Protein AF-A0A9N8ZPR5-F1 (afdb_monomer)

InterPro domains:
  IPR036910 High mobility group box domain superfamily [SSF47095] (45-96)

Mean predicted aligned error: 6.82 Å

Nearest PDB structures (foldseek):
  6e6y-assembly2_B  TM=3.850E-01  e=8.273E+00  Saccharothrix syringae
  5jsb-assembly1_B  TM=2.226E-01  e=1.882E+00  synthetic construct
  3lhp-assembly1_S  TM=2.292E-01  e=4.386E+00  synthetic construct

Secondary structure (DSSP, 8-state):
---HHHHHHHS-HHHHTSHHHHHHHHHHHHHTTGGGS--SS-HHHHHHHHHHHHHHHHHHHTT---HHHHHHHHHHHHHHS-HHHHHHHHHHHHHHHHTT-

Radius of gyration: 13.67 Å; Cα contacts (8 Å, |Δi|>4): 74; chains: 1; bounding box: 33×26×39 Å

Structure (mmCIF, N/CA/C/O backbone):
data_AF-A0A9N8ZPR5-F1
#
_entry.id   AF-A0A9N8ZPR5-F1
#
loop_
_atom_site.group_PDB
_atom_site.id
_atom_site.type_symbol
_atom_site.label_atom_id
_atom_site.label_alt_id
_atom_site.label_comp_id
_atom_site.label_asym_id
_atom_site.label_entity_id
_atom_site.label_seq_id
_atom_site.pdbx_PDB_ins_code
_atom_site.Cartn_x
_atom_site.Cartn_y
_atom_site.Cartn_z
_atom_site.occupancy
_atom_site.B_iso_or_equiv
_atom_site.auth_seq_id
_atom_site.auth_comp_id
_atom_site.auth_asym_id
_atom_site.auth_atom_id
_atom_site.pdbx_PDB_model_num
ATOM 1 N N . MET A 1 1 ? -7.514 3.020 14.708 1.00 67.00 1 MET A N 1
ATOM 2 C CA . MET A 1 1 ? -8.032 1.636 14.828 1.00 67.00 1 MET A CA 1
ATOM 3 C C . MET A 1 1 ? -7.080 0.845 15.714 1.00 67.00 1 MET A C 1
ATOM 5 O O . MET A 1 1 ? -5.880 1.049 15.613 1.00 67.00 1 MET A O 1
ATOM 9 N N . ASN A 1 2 ? -7.576 -0.040 16.585 1.00 75.69 2 ASN A N 1
ATOM 10 C CA . ASN A 1 2 ? -6.699 -0.788 17.508 1.00 75.69 2 ASN A CA 1
ATOM 11 C C . ASN A 1 2 ? -6.369 -2.212 17.031 1.00 75.69 2 ASN A C 1
ATOM 13 O O . ASN A 1 2 ? -5.441 -2.824 17.556 1.00 75.69 2 ASN A O 1
ATOM 17 N N . ASP A 1 3 ? -7.086 -2.726 16.026 1.00 87.19 3 ASP A N 1
ATOM 18 C CA . ASP A 1 3 ? -6.912 -4.086 15.514 1.00 87.19 3 ASP A CA 1
ATOM 19 C C . ASP A 1 3 ? -6.440 -4.119 14.050 1.00 87.19 3 ASP A C 1
ATOM 21 O O . ASP A 1 3 ? -6.865 -3.329 13.202 1.00 87.19 3 ASP A O 1
ATOM 25 N N . LEU A 1 4 ? -5.555 -5.076 13.751 1.00 87.75 4 LEU A N 1
ATOM 26 C CA . LEU A 1 4 ? -4.980 -5.270 12.420 1.00 87.75 4 LEU A CA 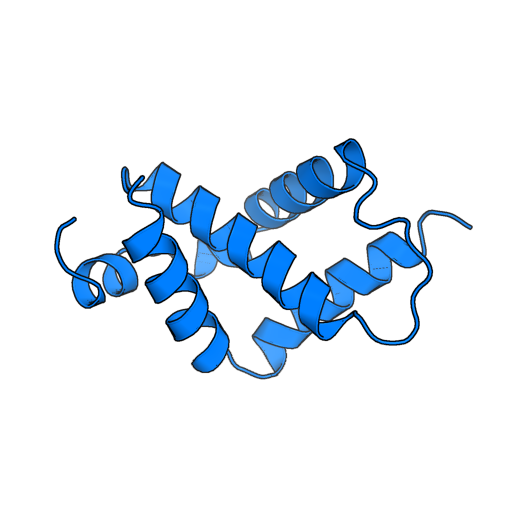1
ATOM 27 C C . LEU A 1 4 ? -6.014 -5.781 11.408 1.00 87.75 4 LEU A C 1
ATOM 29 O O . LEU A 1 4 ? -5.932 -5.414 10.239 1.00 87.75 4 LEU A O 1
ATOM 33 N N . ASN A 1 5 ? -6.953 -6.641 11.809 1.00 88.62 5 ASN A N 1
ATOM 34 C CA . ASN A 1 5 ? -7.961 -7.171 10.891 1.00 88.62 5 ASN A CA 1
ATOM 35 C C . ASN A 1 5 ? -8.978 -6.090 10.522 1.00 88.62 5 ASN A C 1
ATOM 37 O O . ASN A 1 5 ? -9.336 -5.989 9.353 1.00 88.62 5 ASN A O 1
ATOM 41 N N . THR A 1 6 ? -9.359 -5.232 11.474 1.00 90.31 6 THR A N 1
ATOM 42 C CA . THR A 1 6 ? -10.179 -4.043 11.189 1.00 90.31 6 THR A CA 1
ATOM 43 C C . THR A 1 6 ? -9.491 -3.119 10.186 1.00 90.31 6 THR A C 1
ATOM 45 O O . THR A 1 6 ? -10.107 -2.723 9.201 1.00 90.31 6 THR A O 1
ATOM 48 N N . LEU A 1 7 ? -8.197 -2.831 10.378 1.00 89.56 7 LEU A N 1
ATOM 49 C CA . LEU A 1 7 ? -7.438 -2.015 9.428 1.00 89.56 7 LEU A CA 1
ATOM 50 C C . LEU A 1 7 ? -7.416 -2.646 8.028 1.00 89.56 7 LEU A C 1
ATOM 52 O O . LEU A 1 7 ? -7.668 -1.968 7.039 1.00 89.56 7 LEU A O 1
ATOM 56 N N . LEU A 1 8 ? -7.166 -3.953 7.938 1.00 90.06 8 LEU A N 1
ATOM 57 C CA . LEU A 1 8 ? -7.149 -4.668 6.660 1.00 90.06 8 LEU A CA 1
ATOM 58 C C . LEU A 1 8 ? -8.511 -4.692 5.959 1.00 90.06 8 LEU A C 1
ATOM 60 O O . LEU A 1 8 ? -8.537 -4.656 4.733 1.00 90.06 8 LEU A O 1
ATOM 64 N N . GLY A 1 9 ? -9.610 -4.758 6.714 1.00 89.12 9 GLY A N 1
ATOM 65 C CA . GLY A 1 9 ? -10.968 -4.702 6.170 1.00 89.12 9 GLY A CA 1
ATOM 66 C C . GLY A 1 9 ? -11.355 -3.320 5.639 1.00 89.12 9 GLY A C 1
ATOM 67 O O . GLY A 1 9 ? -12.143 -3.232 4.704 1.00 89.12 9 GLY A O 1
ATOM 68 N N . ASN A 1 10 ? -10.766 -2.258 6.193 1.00 89.88 10 ASN A N 1
ATOM 69 C CA . ASN A 1 10 ? -11.073 -0.874 5.825 1.00 89.88 10 ASN A CA 1
ATOM 70 C C . ASN A 1 10 ? -10.184 -0.312 4.702 1.00 89.88 10 ASN A C 1
ATOM 72 O O . ASN A 1 10 ? -10.525 0.715 4.118 1.00 89.88 10 ASN A O 1
ATOM 76 N N . ILE A 1 11 ? -9.055 -0.958 4.391 1.00 89.88 11 ILE A N 1
ATOM 77 C CA . ILE A 1 11 ? -8.179 -0.555 3.281 1.00 89.88 11 ILE A CA 1
ATOM 78 C C . ILE A 1 11 ? -8.894 -0.794 1.948 1.00 89.88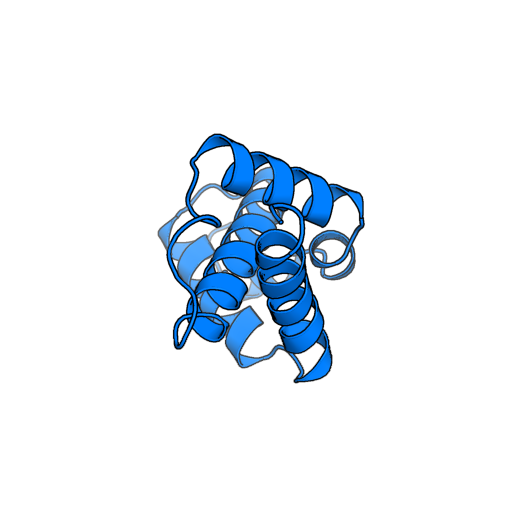 11 ILE A C 1
ATOM 80 O O . ILE A 1 11 ? -9.193 -1.935 1.580 1.00 89.88 11 ILE A O 1
ATOM 84 N N . ASN A 1 12 ? -9.097 0.273 1.173 1.00 88.12 12 ASN A N 1
ATOM 85 C CA . ASN A 1 12 ? -9.644 0.158 -0.168 1.00 88.12 12 ASN A CA 1
ATOM 86 C C . ASN A 1 12 ? -8.571 -0.352 -1.140 1.00 88.12 12 ASN A C 1
ATOM 88 O O . ASN A 1 12 ? -7.715 0.395 -1.612 1.00 88.12 12 ASN A O 1
ATOM 92 N N . ARG A 1 13 ? -8.641 -1.636 -1.500 1.00 85.31 13 ARG A N 1
ATOM 93 C CA . ARG A 1 13 ? -7.728 -2.226 -2.492 1.00 85.31 13 ARG A CA 1
ATOM 94 C C . ARG A 1 13 ? -7.796 -1.543 -3.856 1.00 85.31 13 ARG A C 1
ATOM 96 O O . ARG A 1 13 ? -6.766 -1.453 -4.512 1.00 85.31 13 ARG A O 1
ATOM 103 N N . ASN A 1 14 ? -8.952 -1.017 -4.258 1.00 85.88 14 ASN A N 1
ATOM 104 C CA . ASN A 1 14 ? -9.079 -0.311 -5.534 1.00 85.88 14 ASN A CA 1
ATOM 105 C C . ASN A 1 14 ? -8.310 1.014 -5.523 1.00 85.88 14 ASN A C 1
ATOM 107 O O . ASN A 1 14 ? -7.805 1.426 -6.562 1.00 85.88 14 ASN A O 1
ATOM 111 N N . PHE A 1 15 ? -8.162 1.649 -4.354 1.00 84.88 15 PHE A N 1
ATOM 112 C CA . PHE A 1 15 ? -7.321 2.835 -4.219 1.00 84.88 15 PHE A CA 1
ATOM 113 C C . PHE A 1 15 ? -5.845 2.499 -4.451 1.00 84.88 15 PHE A C 1
ATOM 115 O O . PHE A 1 15 ? -5.176 3.222 -5.181 1.00 84.88 15 PHE A O 1
ATOM 122 N N . LEU A 1 16 ? -5.349 1.369 -3.925 1.00 83.69 16 LEU A N 1
ATOM 123 C CA . LEU A 1 16 ? -3.935 0.971 -4.045 1.00 83.69 16 LEU A CA 1
ATOM 124 C C . LEU A 1 16 ? -3.457 0.859 -5.503 1.00 83.69 16 LEU A C 1
ATOM 126 O O . LEU A 1 16 ? -2.292 1.136 -5.790 1.00 83.69 16 LEU A O 1
ATOM 130 N N . TYR A 1 17 ? -4.354 0.473 -6.410 1.00 80.81 17 TYR A N 1
ATOM 131 C CA . TYR A 1 17 ? -4.083 0.342 -7.846 1.00 80.81 17 TYR A CA 1
ATOM 132 C C . TYR A 1 17 ? -4.746 1.443 -8.679 1.00 80.81 17 TYR A C 1
ATOM 134 O O . TYR A 1 17 ? -4.785 1.347 -9.906 1.00 80.81 17 TYR A O 1
ATOM 142 N N . SER A 1 18 ? -5.279 2.480 -8.029 1.00 81.62 18 SER A N 1
ATOM 143 C CA . SER A 1 18 ? -5.862 3.617 -8.729 1.00 81.62 18 SER A CA 1
ATOM 144 C C . SER A 1 18 ? -4.765 4.439 -9.416 1.00 81.62 18 SER A C 1
ATOM 146 O O . SER A 1 18 ? -3.654 4.548 -8.883 1.00 81.62 18 SER A O 1
ATOM 148 N N . PRO A 1 19 ? -5.062 5.064 -10.570 1.00 77.94 19 PRO A N 1
ATOM 149 C CA . PRO A 1 19 ? -4.123 5.965 -11.231 1.00 77.94 19 PRO A CA 1
ATOM 150 C C . PRO A 1 19 ? -3.617 7.075 -10.303 1.00 77.94 19 PRO A C 1
ATOM 152 O O . PRO A 1 19 ? -2.428 7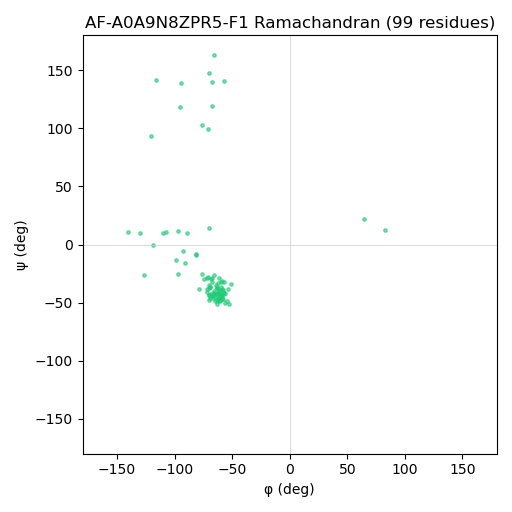.366 -10.311 1.00 77.94 19 PRO A O 1
ATOM 155 N N . GLN A 1 20 ? -4.493 7.615 -9.447 1.00 77.19 20 GLN A N 1
ATOM 156 C CA . GLN A 1 20 ? -4.164 8.680 -8.499 1.00 77.19 20 GLN A CA 1
ATOM 157 C C . GLN A 1 20 ? -3.119 8.239 -7.467 1.00 77.19 20 GLN A C 1
ATOM 159 O O . GLN A 1 20 ? -2.089 8.891 -7.320 1.00 77.19 20 GLN A O 1
ATOM 164 N N . ALA A 1 21 ? -3.339 7.103 -6.797 1.00 78.31 21 ALA A N 1
ATOM 165 C CA . ALA A 1 21 ? -2.372 6.589 -5.828 1.00 78.31 21 ALA A CA 1
ATOM 166 C C . ALA A 1 21 ? -1.030 6.278 -6.501 1.00 78.31 21 ALA A C 1
ATOM 168 O O . ALA A 1 21 ? 0.031 6.554 -5.947 1.00 78.31 21 ALA A O 1
ATOM 169 N N . ILE A 1 22 ? -1.066 5.724 -7.716 1.00 80.00 22 ILE A N 1
ATOM 170 C CA . ILE A 1 22 ? 0.138 5.443 -8.496 1.00 80.00 22 ILE A CA 1
ATOM 171 C C . ILE A 1 22 ? 0.888 6.741 -8.810 1.00 80.00 22 ILE A C 1
ATOM 173 O O . ILE A 1 22 ? 2.093 6.798 -8.584 1.00 80.00 22 ILE A O 1
ATOM 177 N N . GLU A 1 23 ? 0.206 7.779 -9.288 1.00 80.69 23 GLU A N 1
ATOM 178 C CA . GLU A 1 23 ? 0.808 9.071 -9.620 1.00 80.69 23 GLU A CA 1
ATOM 179 C C . GLU A 1 23 ? 1.438 9.749 -8.396 1.00 80.69 23 GLU A C 1
ATOM 181 O O . GLU A 1 23 ? 2.593 10.174 -8.454 1.00 80.69 23 GLU A O 1
ATOM 186 N N . GLU A 1 24 ? 0.745 9.763 -7.255 1.00 80.94 24 GLU A N 1
ATOM 187 C CA . GLU A 1 24 ? 1.277 10.287 -5.992 1.00 80.94 24 GLU A CA 1
ATOM 188 C C . GLU A 1 24 ? 2.529 9.530 -5.536 1.00 80.94 24 GLU A C 1
ATOM 190 O O . GLU A 1 24 ? 3.531 10.145 -5.149 1.00 80.94 24 GLU A O 1
ATOM 195 N N . VAL A 1 25 ? 2.514 8.195 -5.626 1.00 79.25 25 VAL A N 1
ATOM 196 C CA . VAL A 1 25 ? 3.691 7.379 -5.314 1.00 79.25 25 VAL A CA 1
ATOM 197 C C . VAL A 1 25 ? 4.833 7.728 -6.272 1.00 79.25 25 VAL A C 1
ATOM 199 O O . VAL A 1 25 ? 5.960 7.957 -5.837 1.00 79.25 25 VAL A O 1
ATOM 202 N N . LEU A 1 26 ? 4.573 7.805 -7.576 1.00 77.06 26 LEU A N 1
ATOM 203 C CA . LEU A 1 26 ? 5.606 8.126 -8.561 1.00 77.06 26 LEU A CA 1
ATOM 204 C C . LEU A 1 26 ? 6.222 9.510 -8.308 1.00 77.06 26 LEU A C 1
ATOM 206 O O . LEU A 1 26 ? 7.448 9.626 -8.266 1.00 77.06 26 LEU A O 1
ATOM 210 N N . ASN A 1 27 ? 5.401 10.528 -8.046 1.00 81.00 27 ASN A N 1
ATOM 211 C CA . ASN A 1 27 ? 5.854 11.881 -7.718 1.00 81.00 27 ASN A CA 1
ATOM 212 C C . ASN A 1 27 ? 6.722 11.901 -6.450 1.00 81.00 27 ASN A C 1
ATOM 214 O O . ASN A 1 27 ? 7.798 12.509 -6.434 1.00 81.00 27 ASN A O 1
ATOM 218 N N . HIS A 1 28 ? 6.320 11.169 -5.404 1.00 80.62 28 HIS A N 1
ATOM 219 C CA . HIS A 1 28 ? 7.099 11.066 -4.170 1.00 80.62 28 HIS A CA 1
ATOM 220 C C . HIS A 1 28 ? 8.486 10.464 -4.418 1.00 80.62 28 HIS A C 1
ATOM 222 O O . HIS A 1 28 ? 9.504 11.002 -3.978 1.00 80.62 28 HIS A O 1
ATOM 228 N N . PHE A 1 29 ? 8.549 9.350 -5.139 1.00 73.69 29 PHE A N 1
ATOM 229 C CA . PHE A 1 29 ? 9.807 8.646 -5.355 1.00 73.69 29 PHE A CA 1
ATOM 230 C C . PHE A 1 29 ? 10.731 9.355 -6.362 1.00 73.69 29 PHE A C 1
ATOM 232 O O . PHE A 1 29 ? 11.956 9.282 -6.206 1.00 73.69 29 PHE A O 1
ATOM 239 N N . ASN A 1 30 ? 10.164 10.080 -7.334 1.00 72.44 30 ASN A N 1
ATOM 240 C CA . ASN A 1 30 ? 10.905 10.935 -8.262 1.00 72.44 30 ASN A CA 1
ATOM 241 C C . ASN A 1 30 ? 11.537 12.130 -7.545 1.00 72.44 30 ASN A C 1
ATOM 243 O O . ASN A 1 30 ? 12.734 12.366 -7.706 1.00 72.44 30 ASN A O 1
ATOM 247 N N . SER A 1 31 ? 10.783 12.818 -6.679 1.00 75.94 31 SER A N 1
ATOM 248 C CA . SER A 1 31 ? 11.295 13.980 -5.932 1.00 75.94 31 SER A CA 1
ATOM 249 C C . SER A 1 31 ? 12.474 13.642 -5.014 1.00 75.94 31 SER A C 1
ATOM 251 O O . SER A 1 31 ? 13.344 14.478 -4.782 1.00 75.94 31 SER A O 1
ATOM 253 N N . ARG A 1 32 ? 12.547 12.404 -4.510 1.00 69.19 32 ARG A N 1
ATOM 254 C CA . ARG A 1 32 ? 13.636 11.967 -3.627 1.00 69.19 32 ARG A CA 1
ATOM 255 C C . ARG A 1 32 ? 14.819 11.312 -4.351 1.00 69.19 32 ARG A C 1
ATOM 257 O O . ARG A 1 32 ? 15.797 10.962 -3.691 1.00 69.19 32 ARG A O 1
ATOM 264 N N . GLY A 1 33 ? 14.742 11.080 -5.664 1.00 63.44 33 GLY A N 1
ATOM 265 C CA . GLY A 1 33 ? 15.803 10.404 -6.426 1.00 63.44 33 GLY A CA 1
ATOM 266 C C . GLY A 1 33 ? 16.042 8.936 -6.029 1.00 63.44 33 GLY A C 1
ATOM 267 O O . GLY A 1 33 ? 17.121 8.387 -6.270 1.00 63.44 33 GLY A O 1
ATOM 268 N N . TRP A 1 34 ? 15.059 8.273 -5.404 1.00 61.47 34 TRP A N 1
ATOM 269 C CA . TRP A 1 34 ? 15.194 6.873 -4.958 1.00 61.47 34 TRP A CA 1
ATOM 270 C C . TRP A 1 34 ? 15.092 5.881 -6.119 1.00 61.47 34 TRP A C 1
ATOM 272 O O . TRP A 1 34 ? 15.665 4.797 -6.047 1.00 61.47 34 TRP A O 1
ATOM 282 N N . LEU A 1 35 ? 14.412 6.264 -7.202 1.00 59.38 35 LEU A N 1
ATOM 283 C CA . LEU A 1 35 ? 14.233 5.441 -8.405 1.00 59.38 35 LEU A CA 1
ATOM 284 C C . LEU A 1 35 ? 15.436 5.479 -9.363 1.00 59.38 35 LEU A C 1
ATOM 286 O O . LEU A 1 35 ? 15.486 4.703 -10.308 1.00 59.38 35 LEU A O 1
ATOM 290 N N . SER A 1 36 ? 16.418 6.349 -9.110 1.00 54.53 36 SER A N 1
ATOM 291 C CA . SER A 1 36 ? 17.543 6.639 -10.012 1.00 54.53 36 SER A CA 1
ATOM 292 C C . SER A 1 36 ? 18.851 5.881 -9.719 1.00 54.53 36 SER A C 1
ATOM 294 O O . SER A 1 36 ? 19.889 6.233 -10.274 1.00 54.53 36 SER A O 1
ATOM 296 N N . ARG A 1 37 ? 18.852 4.858 -8.849 1.00 57.12 37 ARG A N 1
ATOM 297 C CA . ARG A 1 37 ? 20.068 4.075 -8.525 1.00 57.12 37 ARG A CA 1
ATOM 298 C C . ARG A 1 37 ? 20.182 2.806 -9.387 1.00 57.12 37 ARG A C 1
ATOM 300 O O . ARG A 1 37 ? 19.157 2.151 -9.544 1.00 57.12 37 ARG A O 1
ATOM 307 N N . PRO A 1 38 ? 21.382 2.420 -9.885 1.00 50.38 38 PRO A N 1
ATOM 308 C CA . PRO A 1 38 ? 21.557 1.380 -10.906 1.00 50.38 38 PRO A CA 1
ATOM 309 C C . PRO A 1 38 ? 20.977 0.017 -10.517 1.00 50.38 38 PRO A C 1
ATOM 311 O O . PRO A 1 38 ? 21.045 -0.430 -9.371 1.00 50.38 38 PRO A O 1
ATOM 314 N N . ILE A 1 39 ? 20.384 -0.630 -11.517 1.00 56.66 39 ILE A N 1
ATOM 315 C CA . ILE A 1 39 ? 19.223 -1.506 -11.378 1.00 56.66 39 ILE A CA 1
ATOM 316 C C . ILE A 1 39 ? 19.609 -2.888 -11.878 1.00 56.66 39 ILE A C 1
ATOM 318 O O . ILE A 1 39 ? 19.508 -3.170 -13.068 1.00 56.66 39 ILE A O 1
ATOM 322 N N . ARG A 1 40 ? 20.051 -3.770 -10.981 1.00 52.06 40 ARG A N 1
ATOM 323 C CA . ARG A 1 40 ? 20.164 -5.193 -11.334 1.00 52.06 40 ARG A CA 1
ATOM 324 C C . ARG A 1 40 ? 19.448 -6.155 -10.389 1.00 52.06 40 ARG A C 1
ATOM 326 O O . ARG A 1 40 ? 18.923 -7.134 -10.892 1.00 52.06 40 ARG A O 1
ATOM 333 N N . ASP A 1 41 ? 19.237 -5.822 -9.107 1.00 53.72 41 ASP A N 1
ATOM 334 C CA . ASP A 1 41 ? 18.647 -6.801 -8.161 1.00 53.72 41 ASP A CA 1
ATOM 335 C C . ASP A 1 41 ? 17.629 -6.273 -7.131 1.00 53.72 41 ASP A C 1
ATOM 337 O O . ASP A 1 41 ? 17.197 -6.977 -6.216 1.00 53.72 41 ASP A O 1
ATOM 341 N N . HIS A 1 42 ? 17.165 -5.028 -7.267 1.00 62.94 42 HIS A N 1
ATOM 342 C CA . HIS A 1 42 ? 16.268 -4.414 -6.274 1.00 62.94 42 HIS A CA 1
ATOM 343 C C . HIS A 1 42 ? 14.823 -4.198 -6.742 1.00 62.94 42 HIS A C 1
ATOM 345 O O . HIS A 1 42 ? 14.051 -3.567 -6.023 1.00 62.94 42 HIS A O 1
ATOM 351 N N . SER A 1 43 ? 14.403 -4.740 -7.891 1.00 68.25 43 SER A N 1
ATOM 352 C CA . SER A 1 43 ? 13.035 -4.546 -8.422 1.00 68.25 43 SER A CA 1
ATOM 353 C C . SER A 1 43 ? 11.945 -5.016 -7.449 1.00 68.25 43 SER A C 1
ATOM 355 O O . SER A 1 43 ? 10.945 -4.335 -7.245 1.00 68.25 43 SER A O 1
ATOM 357 N N . ARG A 1 44 ? 12.165 -6.142 -6.756 1.00 72.19 44 ARG A N 1
ATOM 358 C CA . ARG A 1 44 ? 11.235 -6.658 -5.738 1.00 72.19 44 ARG A CA 1
ATOM 359 C C . ARG A 1 44 ? 11.186 -5.775 -4.489 1.00 72.19 44 ARG A C 1
ATOM 361 O O . ARG A 1 44 ? 10.116 -5.617 -3.906 1.00 72.19 44 ARG A O 1
ATOM 368 N N . ARG A 1 45 ? 12.325 -5.198 -4.088 1.00 78.00 45 ARG A N 1
ATOM 369 C CA . ARG A 1 45 ? 12.418 -4.275 -2.947 1.00 78.00 45 ARG A CA 1
ATOM 370 C C . ARG A 1 45 ? 11.737 -2.947 -3.272 1.00 78.00 45 ARG A C 1
ATOM 372 O O . ARG A 1 45 ? 10.969 -2.466 -2.452 1.00 78.00 45 ARG A O 1
ATOM 379 N N . HIS A 1 46 ? 11.956 -2.401 -4.467 1.00 77.00 46 HIS A N 1
ATOM 380 C CA . HIS A 1 46 ? 11.274 -1.193 -4.931 1.00 77.00 46 HIS A CA 1
ATOM 381 C C . HIS A 1 46 ? 9.773 -1.407 -5.067 1.00 77.00 46 HIS A C 1
ATOM 383 O O . HIS A 1 46 ? 9.020 -0.609 -4.529 1.00 77.00 46 HIS A O 1
ATOM 389 N N . ALA A 1 47 ? 9.334 -2.514 -5.669 1.00 82.31 47 ALA A N 1
ATOM 390 C CA . ALA A 1 47 ? 7.913 -2.841 -5.740 1.00 82.31 47 ALA A CA 1
ATOM 391 C C . ALA A 1 47 ? 7.269 -2.896 -4.342 1.00 82.31 47 ALA A C 1
ATOM 393 O O . ALA A 1 47 ? 6.195 -2.339 -4.144 1.00 82.31 47 ALA A O 1
ATOM 394 N N . TYR A 1 48 ? 7.956 -3.484 -3.354 1.00 85.81 48 TYR A N 1
ATOM 395 C CA . TYR A 1 48 ? 7.497 -3.476 -1.963 1.00 85.81 48 TYR A CA 1
ATOM 396 C C . TYR A 1 48 ? 7.477 -2.067 -1.340 1.00 85.81 48 TYR A C 1
ATOM 398 O O . TYR A 1 48 ? 6.547 -1.748 -0.607 1.00 85.81 48 TYR A O 1
ATOM 406 N N . MET A 1 49 ? 8.470 -1.216 -1.617 1.00 84.00 49 MET A N 1
ATOM 407 C CA . MET A 1 49 ? 8.504 0.163 -1.102 1.00 84.00 49 MET A CA 1
ATOM 408 C C . MET A 1 49 ? 7.398 1.035 -1.709 1.00 84.00 49 MET A C 1
ATOM 410 O O . MET A 1 49 ? 6.719 1.740 -0.969 1.00 84.00 49 MET A O 1
ATOM 414 N N . ILE A 1 50 ? 7.189 0.949 -3.025 1.00 85.00 50 ILE A N 1
ATOM 415 C CA . ILE A 1 50 ? 6.126 1.648 -3.765 1.00 85.00 50 ILE A CA 1
ATOM 416 C C . ILE A 1 50 ? 4.757 1.199 -3.233 1.00 85.00 50 ILE A C 1
ATOM 418 O O . ILE A 1 50 ? 3.934 2.029 -2.856 1.00 85.00 50 ILE A O 1
ATOM 422 N N . PHE A 1 51 ? 4.553 -0.115 -3.092 1.0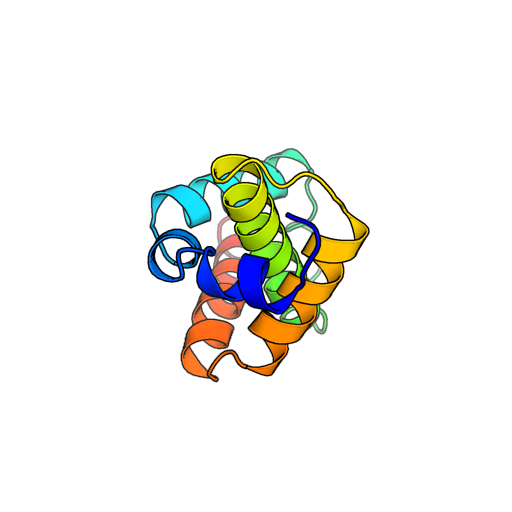0 88.69 51 PHE A N 1
ATOM 423 C CA . PHE A 1 51 ? 3.351 -0.677 -2.477 1.00 88.69 51 PHE A CA 1
ATOM 424 C C . PHE A 1 51 ? 3.147 -0.196 -1.033 1.00 88.69 51 PHE A C 1
ATOM 426 O O . PHE A 1 51 ? 2.045 0.179 -0.641 1.00 88.69 51 PHE A O 1
ATOM 433 N N . GLY A 1 52 ? 4.212 -0.184 -0.230 1.00 90.44 52 GLY A N 1
ATOM 434 C CA . GLY A 1 52 ? 4.157 0.268 1.156 1.00 90.44 52 GLY A CA 1
ATOM 435 C C . GLY A 1 52 ? 3.779 1.738 1.292 1.00 90.44 52 GLY A C 1
ATOM 436 O O . GLY A 1 52 ? 3.030 2.080 2.207 1.00 90.44 52 GLY A O 1
ATOM 437 N N . TYR A 1 53 ? 4.236 2.586 0.371 1.00 88.06 53 TYR A N 1
ATOM 438 C CA . TYR A 1 53 ? 3.818 3.982 0.315 1.00 88.06 53 TYR A CA 1
ATOM 439 C C . TYR A 1 53 ? 2.324 4.101 -0.006 1.00 88.06 53 TYR A C 1
ATOM 441 O O . TYR A 1 53 ? 1.606 4.733 0.758 1.00 88.06 53 TYR A O 1
ATOM 449 N N . ALA A 1 54 ? 1.828 3.405 -1.037 1.00 89.75 54 ALA A N 1
ATOM 450 C CA . ALA A 1 54 ? 0.400 3.410 -1.382 1.00 89.75 54 ALA A CA 1
ATOM 451 C C . ALA A 1 54 ? -0.490 2.947 -0.213 1.00 89.75 54 ALA A C 1
ATOM 453 O O . ALA A 1 54 ? -1.508 3.565 0.088 1.00 89.75 54 ALA A O 1
ATOM 454 N N . VAL A 1 55 ? -0.077 1.894 0.504 1.00 91.06 55 VAL A N 1
ATOM 455 C CA . VAL A 1 55 ? -0.777 1.436 1.716 1.00 91.06 55 VAL A CA 1
ATOM 456 C C . VAL A 1 55 ? -0.740 2.495 2.817 1.00 91.06 55 VAL A C 1
ATOM 458 O O . VAL A 1 55 ? -1.720 2.649 3.537 1.00 91.06 55 VAL A O 1
ATOM 461 N N . THR A 1 56 ? 0.366 3.225 2.957 1.00 91.25 56 THR A N 1
ATOM 462 C CA . THR A 1 56 ? 0.499 4.282 3.968 1.00 91.25 56 THR A CA 1
ATOM 463 C C . THR A 1 56 ? -0.436 5.451 3.670 1.00 91.25 56 THR A C 1
ATOM 465 O O . THR A 1 56 ? -1.108 5.916 4.586 1.00 91.25 56 THR A O 1
ATOM 468 N N . GLU A 1 57 ? -0.528 5.883 2.412 1.00 89.69 57 GLU A N 1
ATOM 469 C CA . GLU A 1 57 ? -1.454 6.944 1.997 1.00 89.69 57 GLU A CA 1
ATOM 470 C C . GLU A 1 57 ? -2.913 6.527 2.186 1.00 89.69 57 GLU A C 1
ATOM 472 O O . GLU A 1 57 ? -3.698 7.279 2.759 1.00 89.69 57 GLU A O 1
ATOM 477 N N . GLU A 1 58 ? -3.263 5.289 1.837 1.00 91.38 58 GLU A N 1
ATOM 478 C CA . GLU A 1 58 ? -4.612 4.776 2.083 1.00 91.38 58 GLU A CA 1
ATOM 479 C C . GLU A 1 58 ? -4.938 4.699 3.580 1.00 91.38 58 GLU A C 1
ATOM 481 O O . GLU A 1 58 ?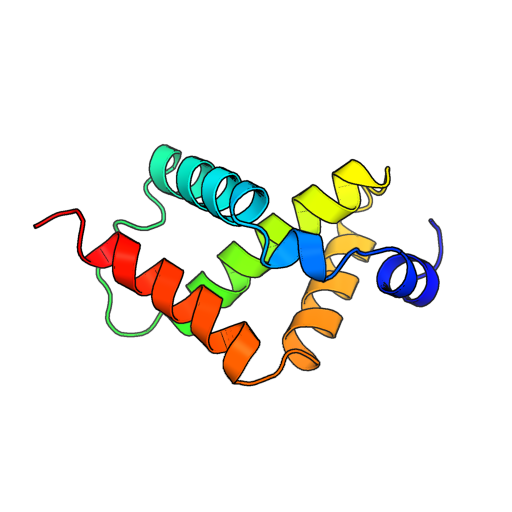 -6.026 5.094 3.996 1.00 91.38 58 GLU A O 1
ATOM 486 N N . CYS A 1 59 ? -3.990 4.248 4.412 1.00 91.44 59 CYS A N 1
ATOM 487 C CA . CYS A 1 59 ? -4.154 4.253 5.868 1.00 91.44 59 CYS A CA 1
ATOM 488 C C . CYS A 1 59 ? -4.375 5.678 6.393 1.00 91.44 59 CYS A C 1
ATOM 490 O O . CYS A 1 59 ? -5.284 5.899 7.190 1.00 91.44 59 CYS A O 1
ATOM 492 N N . ARG A 1 60 ? -3.601 6.655 5.906 1.00 90.50 60 ARG A N 1
ATOM 493 C CA . ARG A 1 60 ? -3.764 8.069 6.269 1.00 90.50 60 ARG A CA 1
ATOM 494 C C . ARG A 1 60 ? -5.127 8.611 5.846 1.00 90.50 60 ARG A C 1
ATOM 496 O O . ARG A 1 60 ? -5.765 9.292 6.644 1.00 90.50 60 ARG A O 1
ATOM 503 N N . ARG A 1 61 ? -5.608 8.257 4.649 1.00 90.00 61 ARG A N 1
ATOM 504 C CA . ARG A 1 61 ? -6.928 8.650 4.128 1.00 90.00 61 ARG A CA 1
ATOM 505 C C . ARG A 1 61 ? -8.077 8.175 5.021 1.00 90.00 61 ARG A C 1
ATOM 507 O O . ARG A 1 61 ? -9.051 8.901 5.192 1.00 90.00 61 ARG A O 1
ATOM 514 N N . ILE A 1 62 ? -7.964 6.982 5.610 1.00 90.81 62 ILE A N 1
ATOM 515 C CA . ILE A 1 62 ? -8.955 6.433 6.556 1.00 90.81 62 ILE A CA 1
ATOM 516 C C . ILE A 1 62 ? -8.677 6.809 8.025 1.00 90.81 62 ILE A C 1
ATOM 518 O O . ILE A 1 62 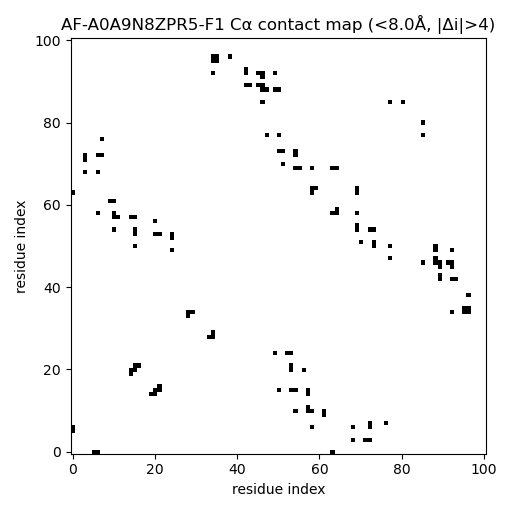? -9.321 6.276 8.929 1.00 90.81 62 ILE A O 1
ATOM 522 N N . GLY A 1 63 ? -7.729 7.719 8.278 1.00 90.12 63 GLY A N 1
ATOM 523 C CA . GLY A 1 63 ? -7.418 8.250 9.609 1.00 90.12 63 GLY A CA 1
ATOM 524 C C . GLY A 1 63 ? -6.483 7.387 10.464 1.00 90.12 63 GLY A C 1
ATOM 525 O O . GLY A 1 63 ? -6.359 7.627 11.663 1.00 90.12 63 GLY A O 1
ATOM 526 N N . GLU A 1 64 ? -5.817 6.385 9.889 1.00 91.94 64 GLU A N 1
ATOM 527 C CA . GLU A 1 64 ? -4.847 5.543 10.590 1.00 91.94 64 GLU A CA 1
ATOM 528 C C . GLU A 1 64 ? -3.412 6.052 10.390 1.00 91.94 64 GLU A C 1
ATOM 530 O O . GLU A 1 64 ? -2.880 6.069 9.281 1.00 91.94 64 GLU A O 1
ATOM 535 N N . THR A 1 65 ? -2.754 6.426 11.488 1.00 90.69 65 THR A N 1
ATOM 536 C CA . THR A 1 65 ? -1.383 6.971 11.497 1.00 90.69 65 THR A CA 1
ATOM 537 C C . THR A 1 65 ? -0.405 6.113 12.300 1.00 90.69 65 THR A C 1
ATOM 539 O O . THR A 1 65 ? 0.787 6.423 12.372 1.00 90.69 65 THR A O 1
ATOM 542 N N . ASN A 1 66 ? -0.859 5.002 12.891 1.00 92.00 66 ASN A N 1
ATOM 543 C CA . ASN A 1 66 ? 0.004 4.123 13.665 1.00 92.00 66 ASN A CA 1
ATOM 544 C C . ASN A 1 66 ? 0.973 3.356 12.754 1.00 92.00 66 ASN A C 1
ATOM 546 O O . ASN A 1 66 ? 0.658 2.297 12.207 1.00 92.00 66 ASN A O 1
ATOM 550 N N . ASN A 1 67 ? 2.211 3.847 12.672 1.00 89.94 67 ASN A N 1
ATOM 551 C CA . ASN A 1 67 ? 3.288 3.264 11.866 1.00 89.94 67 ASN A CA 1
ATOM 552 C C . ASN A 1 67 ? 3.494 1.756 12.101 1.00 89.94 67 ASN A C 1
ATOM 554 O O . ASN A 1 67 ? 3.844 1.020 11.174 1.00 89.94 67 ASN A O 1
ATOM 558 N N . ARG A 1 68 ? 3.277 1.263 13.331 1.00 91.44 68 ARG A N 1
ATOM 559 C CA . ARG A 1 68 ? 3.425 -0.165 13.653 1.00 91.44 68 ARG A CA 1
ATOM 560 C C . ARG A 1 68 ? 2.296 -0.993 13.040 1.00 91.44 68 ARG A C 1
ATOM 562 O O . ARG A 1 68 ? 2.568 -2.081 12.526 1.00 91.44 68 ARG A O 1
ATOM 569 N N . LEU A 1 69 ? 1.060 -0.494 13.083 1.00 90.75 69 LEU A N 1
ATOM 570 C CA . LEU A 1 69 ? -0.096 -1.146 12.463 1.00 90.75 69 LEU A CA 1
ATOM 571 C C . LEU A 1 69 ? -0.008 -1.096 10.939 1.00 90.75 69 LEU A C 1
ATOM 573 O O . LEU A 1 69 ? -0.132 -2.143 10.308 1.00 90.75 69 LEU A O 1
ATOM 577 N N . ILE A 1 70 ? 0.330 0.062 10.368 1.00 91.88 70 ILE A N 1
ATOM 578 C CA . ILE A 1 70 ? 0.523 0.240 8.922 1.00 91.88 70 ILE A CA 1
ATOM 579 C C . ILE A 1 70 ? 1.576 -0.743 8.410 1.00 91.88 70 ILE A C 1
ATOM 581 O O . ILE A 1 70 ? 1.304 -1.526 7.506 1.00 91.88 70 ILE A O 1
ATOM 585 N N . ARG A 1 71 ? 2.749 -0.825 9.056 1.00 92.06 71 ARG A N 1
ATOM 586 C CA . ARG A 1 71 ? 3.804 -1.773 8.656 1.00 92.06 71 ARG A CA 1
ATOM 587 C C . ARG A 1 71 ? 3.343 -3.232 8.704 1.00 92.06 71 ARG A C 1
ATOM 589 O O . ARG A 1 71 ? 3.745 -4.039 7.861 1.00 92.06 71 ARG A O 1
ATOM 596 N N . ARG A 1 72 ? 2.533 -3.609 9.698 1.00 93.44 72 ARG A N 1
ATOM 597 C CA . ARG A 1 72 ? 1.949 -4.959 9.780 1.00 93.44 72 ARG A CA 1
ATOM 598 C C . ARG A 1 72 ? 0.930 -5.192 8.663 1.00 93.44 72 ARG A C 1
ATOM 600 O O . ARG A 1 72 ? 0.973 -6.254 8.042 1.00 93.44 72 ARG A O 1
ATOM 607 N N . ALA A 1 73 ? 0.081 -4.208 8.374 1.00 92.50 73 ALA A N 1
ATOM 608 C CA . ALA A 1 73 ? -0.896 -4.262 7.293 1.00 92.50 73 ALA A CA 1
ATOM 609 C C . ALA A 1 73 ? -0.210 -4.386 5.927 1.00 92.50 73 ALA A C 1
ATOM 611 O O . ALA A 1 73 ? -0.509 -5.323 5.192 1.00 92.50 73 ALA A O 1
ATOM 612 N N . THR A 1 74 ? 0.794 -3.553 5.637 1.00 93.38 74 THR A N 1
ATOM 613 C CA . THR A 1 74 ? 1.604 -3.634 4.413 1.00 93.38 74 THR A CA 1
ATOM 614 C C . THR A 1 74 ? 2.210 -5.023 4.230 1.00 93.38 74 THR A C 1
ATOM 616 O O . THR A 1 74 ? 2.078 -5.616 3.163 1.00 93.38 74 THR A O 1
ATOM 619 N N . ASN A 1 75 ? 2.838 -5.585 5.268 1.00 93.00 75 ASN A N 1
ATOM 620 C CA . ASN A 1 75 ? 3.424 -6.925 5.188 1.00 93.00 75 ASN A CA 1
ATOM 621 C C . ASN A 1 75 ? 2.377 -8.004 4.881 1.00 93.00 75 ASN A C 1
ATOM 623 O O . ASN A 1 75 ? 2.635 -8.900 4.075 1.00 93.00 75 ASN A O 1
ATOM 627 N N . ARG A 1 76 ? 1.206 -7.935 5.525 1.00 92.62 76 ARG A N 1
ATOM 628 C CA . ARG A 1 76 ? 0.132 -8.919 5.342 1.00 92.62 76 ARG A CA 1
ATOM 629 C C . ARG A 1 76 ? -0.506 -8.797 3.963 1.00 92.62 76 ARG A C 1
ATOM 631 O O . ARG A 1 76 ? -0.676 -9.814 3.296 1.00 92.62 76 ARG A O 1
ATOM 638 N N . LEU A 1 77 ? -0.766 -7.575 3.503 1.00 91.19 77 LEU A N 1
ATOM 639 C CA . LEU A 1 77 ? -1.280 -7.330 2.161 1.00 91.19 77 LEU A CA 1
ATOM 640 C C . LEU A 1 77 ? -0.278 -7.780 1.101 1.00 91.19 77 LEU A C 1
ATOM 642 O O . LEU A 1 77 ? -0.657 -8.557 0.241 1.00 91.19 77 LEU A O 1
ATOM 646 N N . TRP A 1 78 ? 1.002 -7.414 1.211 1.00 90.88 78 TRP A N 1
ATOM 647 C CA . TRP A 1 78 ? 2.025 -7.820 0.243 1.00 90.88 78 TRP A CA 1
ATOM 648 C C . TRP A 1 78 ? 2.187 -9.340 0.151 1.00 90.88 78 TRP A C 1
ATOM 650 O O . TRP A 1 78 ? 2.364 -9.894 -0.936 1.00 90.88 78 TRP A O 1
ATOM 660 N N . ARG A 1 79 ? 2.135 -10.050 1.285 1.00 90.50 79 ARG A N 1
ATOM 661 C CA . ARG A 1 79 ? 2.158 -11.521 1.291 1.00 90.50 79 ARG A CA 1
ATOM 662 C C . ARG A 1 79 ? 0.937 -12.095 0.573 1.00 90.50 79 ARG A C 1
ATOM 664 O O . ARG A 1 79 ? 1.120 -12.981 -0.256 1.00 90.50 79 ARG A O 1
ATOM 671 N N . ASN A 1 80 ? -0.240 -11.526 0.822 1.00 90.19 80 ASN A N 1
ATOM 672 C CA . ASN A 1 80 ? -1.509 -11.962 0.243 1.00 90.19 80 ASN A CA 1
ATOM 673 C C . ASN A 1 80 ? -1.772 -11.431 -1.178 1.00 90.19 80 ASN A C 1
ATOM 675 O O . ASN A 1 80 ? -2.730 -11.873 -1.804 1.00 90.19 80 ASN A O 1
ATOM 679 N N . SER A 1 81 ? -0.961 -10.504 -1.694 1.00 85.75 81 SER A N 1
ATOM 680 C CA . SER A 1 81 ? -1.090 -10.005 -3.064 1.00 85.75 81 SER A CA 1
ATOM 681 C C . SER A 1 81 ? -0.758 -11.095 -4.077 1.00 85.75 81 SER A C 1
ATOM 683 O O . SER A 1 81 ? 0.230 -11.830 -3.935 1.00 85.75 81 SER A O 1
ATOM 685 N N . THR A 1 82 ? -1.539 -11.139 -5.144 1.00 87.00 82 THR A N 1
ATOM 686 C CA . THR A 1 82 ? -1.336 -12.010 -6.299 1.00 87.00 82 THR A CA 1
ATOM 687 C C . THR A 1 82 ? -0.059 -11.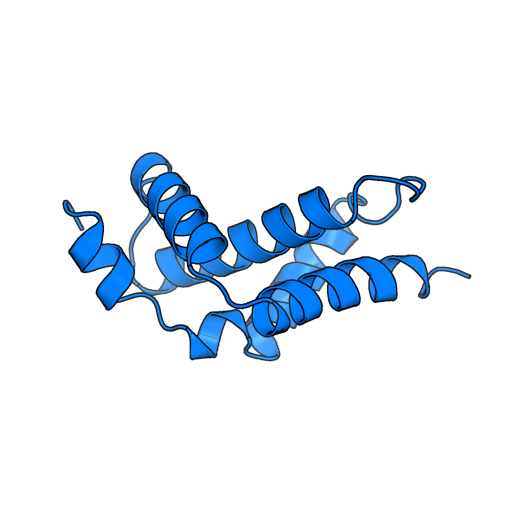647 -7.061 1.00 87.00 82 THR A C 1
ATOM 689 O O . THR A 1 82 ? 0.508 -10.557 -6.922 1.00 87.00 82 THR A O 1
ATOM 692 N N . SER A 1 83 ? 0.416 -12.567 -7.903 1.00 85.50 83 SER A N 1
ATOM 693 C CA . SER A 1 83 ? 1.546 -12.299 -8.800 1.00 85.50 83 SER A CA 1
ATOM 694 C C . SER A 1 83 ? 1.266 -11.134 -9.757 1.00 85.50 83 SER A C 1
ATOM 696 O O . SER A 1 83 ? 2.192 -10.387 -10.063 1.00 85.50 83 SER A O 1
ATOM 698 N N . HIS A 1 84 ? 0.005 -10.951 -10.166 1.00 82.12 84 HIS A N 1
ATOM 699 C CA . HIS A 1 84 ? -0.429 -9.863 -11.045 1.00 82.12 84 HIS A CA 1
ATOM 700 C C . HIS A 1 84 ? -0.380 -8.498 -10.342 1.00 82.12 84 HIS A C 1
ATOM 702 O O . HIS A 1 84 ? 0.228 -7.550 -10.825 1.00 82.12 84 HIS A O 1
ATOM 708 N N . GLU A 1 85 ? -0.918 -8.406 -9.129 1.00 83.31 85 GLU A N 1
ATOM 709 C CA . GLU A 1 85 ? -0.818 -7.190 -8.311 1.00 83.31 85 GLU A CA 1
ATOM 710 C C . GLU A 1 85 ? 0.644 -6.789 -8.051 1.00 83.31 85 GLU A C 1
ATOM 712 O O . GLU A 1 85 ? 1.027 -5.622 -8.135 1.00 83.31 85 GLU A O 1
ATOM 717 N N . LYS A 1 86 ? 1.503 -7.778 -7.786 1.00 85.38 86 LYS A N 1
ATOM 718 C CA . LYS A 1 86 ? 2.944 -7.560 -7.611 1.00 85.38 86 LYS A CA 1
ATOM 719 C C . LYS A 1 86 ? 3.633 -7.135 -8.908 1.00 85.38 86 LYS A C 1
ATOM 721 O O . LYS A 1 86 ? 4.627 -6.408 -8.832 1.00 85.38 86 LYS A O 1
ATOM 726 N N . SER A 1 87 ? 3.167 -7.592 -10.074 1.00 84.12 87 SER A N 1
ATOM 727 C CA . SER A 1 87 ? 3.756 -7.204 -11.358 1.00 84.12 87 SER A CA 1
ATOM 728 C C . SER A 1 87 ? 3.459 -5.751 -11.698 1.00 84.12 87 SER A C 1
ATOM 730 O O . SER A 1 87 ? 4.376 -5.087 -12.160 1.00 84.12 87 SER A O 1
ATOM 732 N N . VAL A 1 88 ? 2.283 -5.214 -11.346 1.00 84.31 88 VAL A N 1
ATOM 733 C CA . VAL A 1 88 ? 1.965 -3.780 -11.514 1.00 84.31 88 VAL A CA 1
ATOM 734 C C . VAL A 1 88 ? 3.042 -2.903 -10.870 1.00 84.31 88 VAL A C 1
ATOM 736 O O . VAL A 1 88 ? 3.642 -2.057 -11.529 1.00 84.31 88 VAL A O 1
ATOM 739 N N . TYR A 1 89 ? 3.382 -3.159 -9.604 1.00 80.50 89 TYR A N 1
ATOM 740 C CA . TYR A 1 89 ? 4.418 -2.383 -8.914 1.00 80.50 89 TYR A CA 1
ATOM 741 C C . TYR A 1 89 ? 5.840 -2.669 -9.408 1.00 80.50 89 TYR A C 1
ATOM 743 O O . TYR A 1 89 ? 6.695 -1.780 -9.371 1.00 80.50 89 TYR A O 1
ATOM 751 N N . ARG A 1 90 ? 6.122 -3.883 -9.903 1.00 79.69 90 ARG A N 1
ATOM 752 C CA . ARG A 1 90 ? 7.401 -4.169 -10.574 1.00 79.69 90 ARG A CA 1
ATOM 753 C C . ARG A 1 90 ? 7.521 -3.399 -11.883 1.00 79.69 90 ARG A C 1
ATOM 755 O O . ARG A 1 90 ? 8.582 -2.836 -12.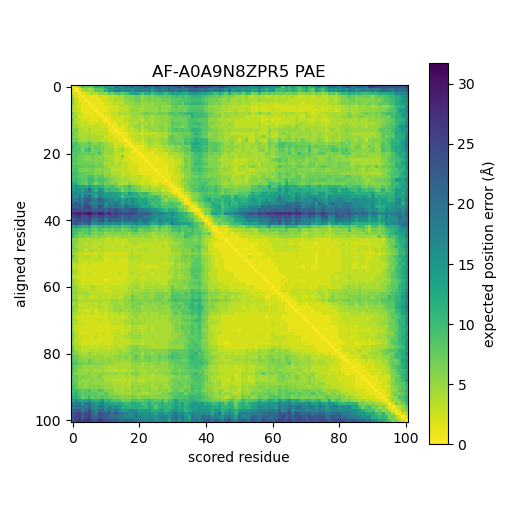140 1.00 79.69 90 ARG A O 1
ATOM 762 N N . ASP A 1 91 ? 6.462 -3.334 -12.673 1.00 81.38 91 ASP A N 1
ATOM 763 C CA . ASP A 1 91 ? 6.452 -2.622 -13.944 1.00 81.38 91 ASP A CA 1
ATOM 764 C C . ASP A 1 91 ? 6.513 -1.112 -13.727 1.00 81.38 91 ASP A C 1
ATOM 766 O O . ASP A 1 91 ? 7.272 -0.445 -14.422 1.00 81.38 91 ASP A O 1
ATOM 770 N N . LEU A 1 92 ? 5.850 -0.581 -12.694 1.00 75.94 92 LEU A N 1
ATOM 771 C CA . LEU A 1 92 ? 6.025 0.809 -12.260 1.00 75.94 92 LEU A CA 1
ATOM 772 C C . LEU A 1 92 ? 7.481 1.105 -11.888 1.00 75.94 92 LEU A C 1
ATOM 774 O O . LEU A 1 92 ? 8.056 2.077 -12.377 1.00 75.94 92 LEU A O 1
ATOM 778 N N . SER A 1 93 ? 8.117 0.228 -11.103 1.00 70.31 93 SER A N 1
ATOM 779 C CA . SER A 1 93 ? 9.535 0.388 -10.755 1.00 70.31 93 SER A CA 1
ATOM 780 C C . SER A 1 93 ? 10.459 0.335 -11.981 1.00 70.31 93 SER A C 1
ATOM 782 O O . SER A 1 93 ? 11.470 1.028 -12.022 1.00 70.31 93 SER A O 1
ATOM 784 N N . ARG A 1 94 ? 10.101 -0.453 -13.005 1.00 69.31 94 ARG A N 1
ATOM 785 C CA . ARG A 1 94 ? 10.858 -0.580 -14.260 1.00 69.31 94 ARG A CA 1
ATOM 786 C C . ARG A 1 94 ? 10.624 0.586 -15.216 1.00 69.31 94 ARG A C 1
ATOM 788 O O . ARG A 1 94 ? 11.567 1.008 -15.867 1.00 69.31 94 ARG A O 1
ATOM 795 N N . ARG A 1 95 ? 9.403 1.119 -15.326 1.00 67.12 95 ARG A N 1
ATOM 796 C CA . ARG A 1 95 ? 9.102 2.270 -16.200 1.00 67.12 95 ARG A CA 1
ATOM 797 C C . ARG A 1 95 ? 9.862 3.517 -15.755 1.00 67.12 95 ARG A C 1
ATOM 799 O O . ARG A 1 95 ? 10.398 4.223 -16.598 1.00 67.12 95 ARG A O 1
ATOM 806 N N . GLN A 1 96 ? 10.017 3.714 -14.448 1.00 59.53 96 GLN A N 1
ATOM 807 C CA . GLN A 1 96 ? 10.833 4.803 -13.900 1.00 59.53 96 GLN A CA 1
ATOM 808 C C . GLN A 1 96 ? 12.332 4.662 -14.219 1.00 59.53 96 GLN A C 1
ATOM 810 O O . GLN A 1 96 ? 13.029 5.660 -14.341 1.00 59.53 96 GLN A O 1
ATOM 815 N N . SER A 1 97 ? 12.822 3.436 -14.439 1.00 53.00 97 SER A N 1
ATOM 816 C CA . SER A 1 97 ? 14.183 3.204 -14.943 1.00 53.00 97 SER A CA 1
ATOM 817 C C . SER A 1 97 ? 14.390 3.680 -16.380 1.00 53.00 97 SER A C 1
ATOM 819 O O . SER A 1 97 ? 15.530 3.937 -16.748 1.00 53.00 97 SER A O 1
ATOM 821 N N . LYS A 1 98 ? 13.331 3.692 -17.204 1.00 50.16 98 LYS A N 1
ATOM 822 C CA . LYS A 1 98 ? 13.414 3.909 -18.658 1.00 50.16 98 LYS A CA 1
ATOM 823 C C . LYS A 1 98 ? 13.135 5.347 -19.086 1.00 50.16 98 LYS A C 1
ATOM 825 O O . LYS A 1 98 ? 13.638 5.764 -20.112 1.00 50.16 98 LYS A O 1
ATOM 830 N N . PHE A 1 99 ? 12.383 6.122 -18.306 1.00 47.81 99 PHE A N 1
ATOM 831 C CA . PHE A 1 99 ? 12.093 7.541 -18.590 1.00 47.81 99 PHE A CA 1
ATOM 832 C C . PHE A 1 99 ? 13.306 8.484 -18.419 1.00 47.81 99 PHE A C 1
ATOM 834 O O . PHE A 1 99 ? 13.142 9.697 -18.316 1.00 47.81 99 PHE A O 1
ATOM 841 N N . ARG A 1 100 ? 14.519 7.933 -18.333 1.00 42.19 100 ARG A N 1
ATOM 842 C CA . ARG A 1 100 ? 15.758 8.659 -18.040 1.00 42.19 100 ARG A CA 1
ATOM 843 C C . ARG A 1 100 ? 16.898 8.361 -19.029 1.00 42.19 100 ARG A C 1
ATOM 845 O O . ARG A 1 100 ? 18.024 8.754 -18.736 1.00 42.19 100 ARG A O 1
ATOM 852 N N . GLU A 1 101 ? 16.607 7.665 -20.132 1.00 40.53 101 GLU A N 1
ATOM 853 C CA . GLU A 1 101 ? 17.430 7.650 -21.360 1.00 40.53 101 GLU A CA 1
ATOM 854 C C . GLU A 1 101 ? 16.958 8.764 -22.297 1.00 40.53 101 GLU A C 1
ATOM 856 O O . GLU A 1 101 ? 17.838 9.432 -22.879 1.00 40.53 101 GLU A O 1
#

Solvent-accessible surface area (backbone atoms only — not comparable to full-atom values): 5917 Å² total; per-residue (Å²): 125,96,48,67,66,62,51,58,71,66,53,60,66,68,49,58,74,26,70,65,41,47,50,54,45,49,52,55,39,58,78,69,54,71,63,75,60,93,85,85,84,49,56,70,57,46,19,49,50,53,50,41,50,30,49,48,53,50,33,46,74,75,70,40,78,57,64,71,55,48,54,51,45,41,54,51,48,62,69,70,47,51,75,65,64,51,42,54,37,33,50,55,53,50,51,61,59,58,82,75,119

pLDDT: mean 79.71, std 13.13, range [40.53, 93.44]

Organism: NCBI:txid1213867

Foldseek 3Di:
DPDLVVLLVQQDPCQLPDPVLLVVLLVVCVVVCVLVDDDDPCLLVQLLVSSLSSLCVSCVVVPHDPPVSSVVNSVVCVVVDDPVSSVSSSVSSVVSNVVPD

Sequence (101 aa):
M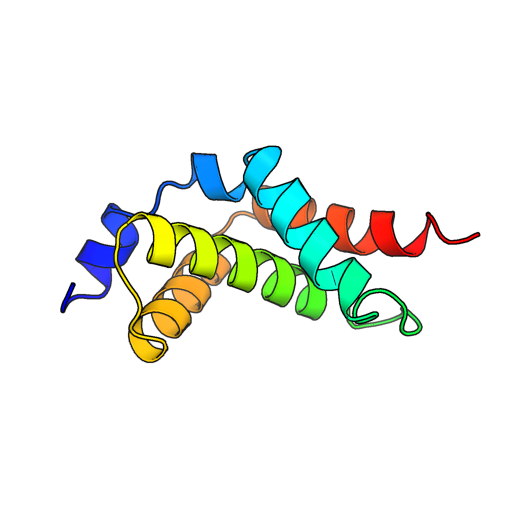NDLNTLLGNINRNFLYSPQAIEEVLNHFNSRGWLSRPIRDHSRRHAYMIFGYAVTEECRRIGETNNRLIRRATNRLWRNSTSHEKSVYRDLSRRQSKFRE